Protein AF-A0A9Q0SAB5-F1 (afdb_monomer_lite)

Radius of gyration: 18.5 Å; chains: 1; bounding box: 59×40×42 Å

Sequence (115 aa):
MPAKDDSKLYDYWNLVEAIVNPSVCMQQYICSVSQSSAKNVADGCGTSTDKILDGIFGTPWILDIISGSAVHDAVHFGESFGDCRKKYNKCGVQSADINEVLKKLANKASGPPYF

Organism: NCBI:txid35572

Foldseek 3Di:
DDPPDVPVVVVVVVVCQLVVPVVLVVLLVLLQLLLVLLVCVVVVNHDPVSVVSVCQLPPVVNLVVCPPHSSNVSNVCSNVVHDSCVVSVSNPQDPVCVVVVVVVVVVVVPDDPDD

Structure (mmCIF, N/CA/C/O backbone):
data_AF-A0A9Q0SAB5-F1
#
_entry.id   AF-A0A9Q0SAB5-F1
#
loop_
_atom_site.group_PDB
_atom_site.id
_atom_site.type_symbol
_atom_site.label_atom_id
_atom_site.label_alt_id
_atom_site.label_comp_id
_atom_site.label_asym_id
_atom_site.label_entity_id
_atom_site.label_seq_id
_atom_site.pdbx_PDB_ins_code
_atom_site.Cartn_x
_atom_site.Cartn_y
_atom_site.Cartn_z
_atom_site.occupancy
_atom_site.B_iso_or_equiv
_atom_site.auth_seq_id
_atom_site.auth_comp_id
_atom_site.auth_asym_id
_atom_site.auth_atom_id
_atom_site.pdbx_PDB_model_num
ATOM 1 N N . MET A 1 1 ? 44.273 2.418 -25.848 1.00 48.25 1 MET A N 1
ATOM 2 C CA . MET A 1 1 ? 43.136 1.685 -25.253 1.00 48.25 1 MET A CA 1
ATOM 3 C C . MET A 1 1 ? 43.259 1.738 -23.739 1.00 48.25 1 MET A C 1
ATOM 5 O O . MET A 1 1 ? 44.257 1.242 -23.231 1.00 48.25 1 MET A O 1
ATOM 9 N N . PRO A 1 2 ? 42.300 2.339 -23.023 1.00 43.50 2 PRO A N 1
ATOM 10 C CA . PRO A 1 2 ? 42.026 1.897 -21.665 1.00 43.50 2 PRO A CA 1
ATOM 11 C C . PRO A 1 2 ? 40.545 1.531 -21.518 1.00 43.50 2 PRO A C 1
ATOM 13 O O . PRO A 1 2 ? 39.673 2.385 -21.641 1.00 43.50 2 PRO A O 1
ATOM 16 N N . ALA A 1 3 ? 40.286 0.258 -21.224 1.00 50.47 3 ALA A N 1
ATOM 17 C CA . ALA A 1 3 ? 39.082 -0.160 -20.522 1.00 50.47 3 ALA A CA 1
ATOM 18 C C . ALA A 1 3 ? 39.226 0.345 -19.079 1.00 50.47 3 ALA A C 1
ATOM 20 O O . ALA A 1 3 ? 39.999 -0.205 -18.294 1.00 50.47 3 ALA A O 1
ATOM 21 N N . LYS A 1 4 ? 38.589 1.473 -18.765 1.00 46.69 4 LYS A N 1
ATOM 22 C CA . LYS A 1 4 ? 38.527 2.015 -17.408 1.00 46.69 4 LYS A CA 1
ATOM 23 C C . LYS A 1 4 ? 37.062 2.173 -17.021 1.00 46.69 4 LYS A C 1
ATOM 25 O O . LYS A 1 4 ? 36.407 3.105 -17.465 1.00 46.69 4 LYS A O 1
ATOM 30 N N . ASP A 1 5 ? 36.664 1.296 -16.105 1.00 56.25 5 ASP A N 1
ATOM 31 C CA . ASP A 1 5 ? 35.647 1.537 -15.077 1.00 56.25 5 ASP A CA 1
ATOM 32 C C . ASP A 1 5 ? 34.165 1.357 -15.466 1.00 56.25 5 ASP A C 1
ATOM 34 O O . ASP A 1 5 ? 33.311 2.169 -15.120 1.00 56.25 5 ASP A O 1
ATOM 38 N N . ASP A 1 6 ? 33.836 0.226 -16.097 1.00 54.41 6 ASP A N 1
ATOM 39 C CA . ASP A 1 6 ? 32.441 -0.224 -16.265 1.00 54.41 6 ASP A CA 1
ATOM 40 C C . ASP A 1 6 ? 31.802 -0.690 -14.932 1.00 54.41 6 ASP A C 1
ATOM 42 O O . ASP A 1 6 ? 30.581 -0.791 -14.823 1.00 54.41 6 ASP A O 1
ATOM 46 N N . SER A 1 7 ? 32.613 -0.935 -13.889 1.00 56.62 7 SER A N 1
ATOM 47 C CA . SER A 1 7 ? 32.152 -1.358 -12.554 1.00 56.62 7 SER A CA 1
ATOM 48 C C . SER A 1 7 ? 31.380 -0.251 -11.840 1.00 56.62 7 SER A C 1
ATOM 50 O O . SER A 1 7 ? 30.313 -0.507 -11.288 1.00 56.62 7 SER A O 1
ATOM 52 N N . LYS A 1 8 ? 31.863 0.999 -11.898 1.00 58.34 8 LYS A N 1
ATOM 53 C CA . LYS A 1 8 ? 31.109 2.142 -11.363 1.00 58.34 8 LYS A CA 1
ATOM 54 C C . LYS A 1 8 ? 29.838 2.424 -12.147 1.00 58.34 8 LYS A C 1
ATOM 56 O O . LYS A 1 8 ? 28.880 2.915 -11.563 1.00 58.34 8 LYS A O 1
ATOM 61 N N . LEU A 1 9 ? 29.822 2.125 -13.447 1.00 51.47 9 LEU A N 1
ATOM 62 C CA . LEU A 1 9 ? 28.631 2.281 -14.275 1.00 51.47 9 LEU A CA 1
ATOM 63 C C . LEU A 1 9 ? 27.544 1.284 -13.845 1.00 51.47 9 LEU A C 1
ATOM 65 O O . LEU A 1 9 ? 26.397 1.685 -13.679 1.00 51.47 9 LEU A O 1
ATOM 69 N N . TYR A 1 10 ? 27.908 0.024 -13.586 1.00 55.97 10 TYR A N 1
ATOM 70 C CA . TYR A 1 10 ? 27.002 -0.992 -13.036 1.00 55.97 10 TYR A CA 1
ATOM 71 C C . TYR A 1 10 ? 26.477 -0.628 -11.642 1.00 55.97 10 TYR A C 1
ATOM 73 O O . TYR A 1 10 ? 25.275 -0.718 -11.406 1.00 55.97 10 TYR A O 1
ATOM 81 N N . ASP A 1 11 ? 27.334 -0.147 -10.739 1.00 61.41 11 ASP A N 1
ATOM 82 C CA . ASP A 1 11 ? 26.896 0.323 -9.417 1.00 61.41 11 ASP A CA 1
ATOM 83 C C . ASP A 1 11 ? 25.948 1.528 -9.518 1.00 61.41 11 ASP A C 1
ATOM 85 O O . ASP A 1 11 ? 24.978 1.622 -8.763 1.00 61.41 11 ASP A O 1
ATOM 89 N N . TYR A 1 12 ? 26.175 2.426 -10.484 1.00 56.41 12 TYR A N 1
ATOM 90 C CA . TYR A 1 12 ? 25.291 3.561 -10.748 1.00 56.41 12 TYR A CA 1
ATOM 91 C C . TYR A 1 12 ? 23.947 3.118 -11.329 1.00 56.41 12 TYR A C 1
ATOM 93 O O . TYR A 1 12 ? 22.917 3.617 -10.893 1.00 56.41 12 TYR A O 1
ATOM 101 N N . TRP A 1 13 ? 23.933 2.162 -12.262 1.00 56.41 13 TRP A N 1
ATOM 102 C CA . TRP A 1 13 ? 22.699 1.589 -12.804 1.00 56.41 13 TRP A CA 1
ATOM 103 C C . TRP A 1 13 ? 21.902 0.828 -11.748 1.00 56.41 13 TRP A C 1
ATOM 105 O O . TRP A 1 13 ? 20.693 0.985 -11.735 1.00 56.41 13 TRP A O 1
ATOM 115 N N . ASN A 1 14 ? 22.548 0.116 -10.819 1.00 53.47 14 ASN A N 1
ATOM 116 C CA . ASN A 1 14 ? 21.892 -0.562 -9.692 1.00 53.47 14 ASN A CA 1
ATOM 117 C C . ASN A 1 14 ? 21.341 0.423 -8.643 1.00 53.47 14 ASN A C 1
ATOM 119 O O . ASN A 1 14 ? 20.252 0.223 -8.107 1.00 53.47 14 ASN A O 1
ATOM 123 N N . LEU A 1 15 ? 22.060 1.518 -8.359 1.00 54.06 15 LEU A N 1
ATOM 124 C CA . LEU A 1 15 ? 21.567 2.625 -7.526 1.00 54.06 15 LEU A CA 1
ATOM 125 C C . LEU A 1 15 ? 20.394 3.343 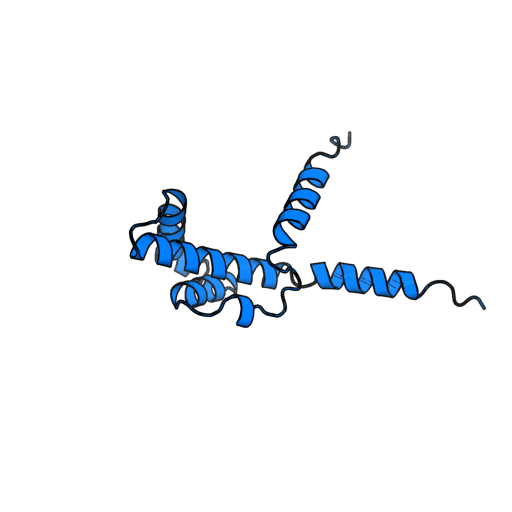-8.190 1.00 54.06 15 LEU A C 1
ATOM 127 O O . LEU A 1 15 ? 19.408 3.659 -7.530 1.00 54.06 15 LEU A O 1
ATOM 131 N N . VAL A 1 16 ? 20.489 3.571 -9.499 1.00 52.06 16 VAL A N 1
ATOM 132 C CA . VAL A 1 16 ? 19.388 4.068 -10.314 1.00 52.06 16 VAL A CA 1
ATOM 133 C C . VAL A 1 16 ? 18.265 3.039 -10.311 1.00 52.06 16 VAL A C 1
ATOM 135 O O . VAL A 1 16 ? 17.139 3.462 -10.149 1.00 52.06 16 VAL A O 1
ATOM 138 N N . GLU A 1 17 ? 18.522 1.727 -10.321 1.00 50.34 17 GLU A N 1
ATOM 139 C CA . GLU A 1 17 ? 17.498 0.676 -10.273 1.00 50.34 17 GLU A CA 1
ATOM 140 C C . GLU A 1 17 ? 16.7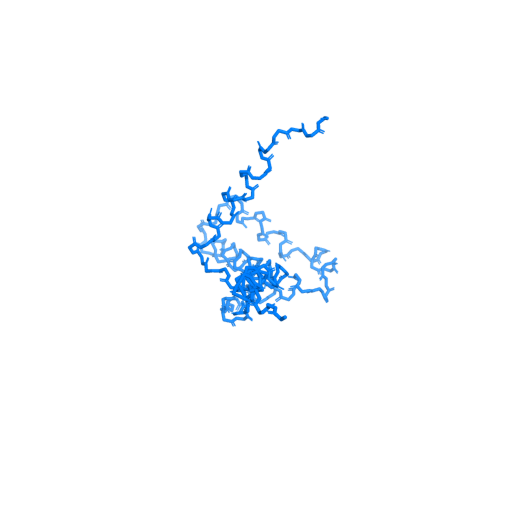38 0.605 -8.938 1.00 50.34 17 GLU A C 1
ATOM 142 O O . GLU A 1 17 ? 15.513 0.474 -8.899 1.00 50.34 17 GLU A O 1
ATOM 147 N N . ALA A 1 18 ? 17.447 0.823 -7.830 1.00 48.84 18 ALA A N 1
ATOM 148 C CA . ALA A 1 18 ? 16.850 1.058 -6.517 1.00 48.84 18 ALA A CA 1
ATOM 149 C C . ALA A 1 18 ? 16.044 2.376 -6.461 1.00 48.84 18 ALA A C 1
ATOM 151 O O . ALA A 1 18 ? 15.135 2.518 -5.643 1.00 48.84 18 ALA A O 1
ATOM 152 N N . ILE A 1 19 ? 16.338 3.321 -7.361 1.00 50.66 19 ILE A N 1
ATOM 153 C CA . ILE A 1 19 ? 15.579 4.554 -7.617 1.00 50.66 19 ILE A CA 1
ATOM 154 C C . ILE A 1 19 ? 14.545 4.365 -8.760 1.00 50.66 19 ILE A C 1
ATOM 156 O O . ILE A 1 19 ? 13.684 5.222 -8.913 1.00 50.66 19 ILE A O 1
ATOM 160 N N . VAL A 1 20 ? 14.556 3.270 -9.544 1.00 53.09 20 VAL A N 1
ATOM 161 C CA . VAL A 1 20 ? 14.034 3.230 -10.942 1.00 53.09 20 VAL A CA 1
ATOM 162 C C . VAL A 1 20 ? 12.533 3.180 -11.054 1.00 53.09 20 VAL A C 1
ATOM 164 O O . VAL A 1 20 ? 12.010 3.480 -12.118 1.00 53.09 20 VAL A O 1
ATOM 167 N N . ASN A 1 21 ? 11.802 2.904 -9.983 1.00 60.91 21 ASN A N 1
ATOM 168 C CA . ASN A 1 21 ? 10.356 3.070 -10.024 1.00 60.91 21 ASN A CA 1
ATOM 169 C C . ASN A 1 21 ? 9.862 3.761 -8.755 1.00 60.91 21 ASN A C 1
ATOM 171 O O . ASN A 1 21 ? 9.155 3.144 -7.954 1.00 60.91 21 ASN A O 1
ATOM 175 N N . PRO A 1 22 ? 10.185 5.056 -8.571 1.00 69.38 22 PRO A N 1
ATOM 176 C CA . PRO A 1 22 ? 9.696 5.802 -7.419 1.00 69.38 22 PRO A CA 1
ATOM 177 C C . PRO A 1 22 ? 8.161 5.861 -7.453 1.00 69.38 22 PRO A C 1
ATOM 179 O O . PRO A 1 22 ? 7.514 5.848 -6.414 1.00 69.38 22 PRO A O 1
ATOM 182 N N . SER A 1 23 ? 7.576 5.811 -8.654 1.00 77.94 23 SER A N 1
ATOM 183 C CA . SER A 1 23 ? 6.147 5.639 -8.899 1.00 77.94 23 SER A CA 1
ATOM 184 C C . SER A 1 23 ? 5.602 4.307 -8.371 1.00 77.94 23 SER A C 1
ATOM 186 O O . SER A 1 23 ? 4.594 4.318 -7.675 1.00 77.94 23 SER A O 1
ATOM 188 N N . VAL A 1 24 ? 6.259 3.172 -8.635 1.0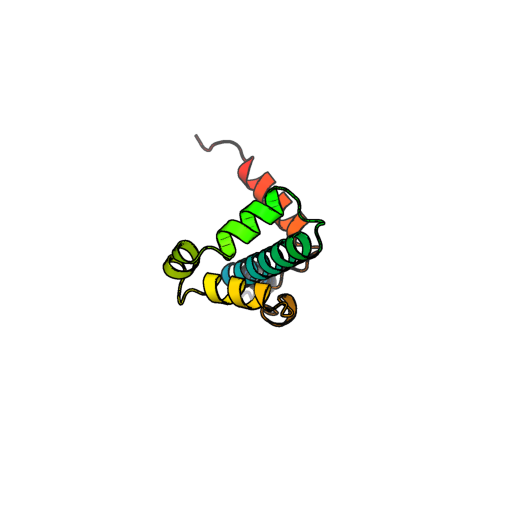0 83.44 24 VAL A N 1
ATOM 189 C CA . VAL A 1 24 ? 5.820 1.847 -8.148 1.00 83.44 24 VAL A CA 1
ATOM 190 C C . VAL A 1 24 ? 5.988 1.735 -6.635 1.00 83.44 24 VAL A C 1
ATOM 192 O O . VAL A 1 24 ? 5.104 1.210 -5.966 1.00 83.44 24 VAL A O 1
ATOM 195 N N . CYS A 1 25 ? 7.072 2.271 -6.072 1.00 82.50 25 CYS A N 1
ATOM 196 C CA . CYS A 1 25 ? 7.247 2.324 -4.621 1.00 82.50 25 CYS A CA 1
ATOM 197 C C . CYS A 1 25 ? 6.223 3.242 -3.945 1.00 82.50 25 CYS A C 1
ATOM 199 O O . CYS A 1 25 ? 5.689 2.898 -2.893 1.00 82.50 25 CYS A O 1
ATOM 201 N N . MET A 1 26 ? 5.884 4.376 -4.566 1.00 85.06 26 MET A N 1
ATOM 202 C CA . MET A 1 26 ? 4.817 5.247 -4.078 1.00 85.06 26 MET A CA 1
ATOM 203 C C . MET A 1 26 ? 3.454 4.549 -4.145 1.00 85.06 26 MET A C 1
ATOM 205 O O . MET A 1 26 ? 2.692 4.606 -3.187 1.00 85.06 26 MET A O 1
ATOM 209 N N . GLN A 1 27 ? 3.160 3.829 -5.231 1.00 89.19 27 GLN A N 1
ATOM 210 C CA . GLN A 1 27 ? 1.944 3.019 -5.350 1.00 89.19 27 GLN A CA 1
ATOM 211 C C . GLN A 1 27 ? 1.897 1.919 -4.285 1.00 89.19 27 GLN A C 1
ATOM 213 O O . GLN A 1 27 ? 0.868 1.732 -3.644 1.00 89.19 27 GLN A O 1
ATOM 218 N N . GLN A 1 28 ? 3.014 1.233 -4.027 1.00 89.81 28 GLN A N 1
ATOM 219 C CA . GLN A 1 28 ? 3.097 0.244 -2.955 1.00 89.81 28 GLN A CA 1
ATOM 220 C C . GLN A 1 28 ? 2.830 0.865 -1.584 1.00 89.81 28 GLN A C 1
ATOM 222 O O . GLN A 1 28 ? 2.103 0.280 -0.779 1.00 89.81 28 GLN A O 1
ATOM 227 N N . TYR A 1 29 ? 3.410 2.035 -1.320 1.00 88.31 29 TYR A N 1
ATOM 228 C CA . TYR A 1 29 ? 3.204 2.767 -0.079 1.00 88.31 29 TYR A CA 1
ATOM 229 C C . TYR A 1 29 ? 1.734 3.160 0.088 1.00 88.31 29 TYR A C 1
ATOM 231 O O . TYR A 1 29 ? 1.124 2.796 1.086 1.00 88.31 29 TYR A O 1
ATOM 239 N N . ILE A 1 30 ? 1.139 3.808 -0.917 1.00 89.69 30 ILE A N 1
ATOM 240 C CA . ILE A 1 30 ? -0.277 4.206 -0.920 1.00 89.69 30 ILE A CA 1
ATOM 241 C C . ILE A 1 30 ? -1.191 2.991 -0.724 1.00 89.69 30 ILE A C 1
ATOM 243 O O . ILE A 1 30 ? -2.114 3.038 0.085 1.00 89.69 30 ILE A O 1
ATOM 247 N N . CYS A 1 31 ? -0.908 1.882 -1.407 1.00 92.88 31 CYS A N 1
ATOM 248 C CA . CYS A 1 31 ? -1.639 0.628 -1.241 1.00 92.88 31 CYS A CA 1
ATOM 249 C C . CYS A 1 31 ? -1.547 0.106 0.199 1.00 92.88 31 CYS A C 1
ATOM 251 O O . CYS A 1 31 ? -2.552 -0.234 0.813 1.00 92.88 31 CYS A O 1
ATOM 253 N N . SER A 1 32 ? -0.341 0.079 0.768 1.00 91.06 32 SER A N 1
ATOM 254 C CA . SER A 1 32 ? -0.121 -0.452 2.119 1.00 91.06 32 SER A CA 1
ATOM 255 C C . SER A 1 32 ? -0.765 0.436 3.186 1.00 91.06 32 SER A C 1
ATOM 257 O O . SER A 1 32 ? -1.325 -0.065 4.157 1.00 91.06 32 SER A O 1
ATOM 259 N N . VAL A 1 33 ? -0.699 1.757 3.001 1.00 90.88 33 VAL A N 1
ATOM 260 C CA . VAL A 1 33 ? -1.304 2.740 3.904 1.00 90.88 33 VAL A CA 1
ATOM 261 C C . VAL A 1 33 ? -2.826 2.670 3.836 1.00 90.88 33 VAL A C 1
ATOM 263 O O . VAL A 1 33 ? -3.448 2.551 4.883 1.00 90.88 33 VAL A O 1
ATOM 266 N N . SER A 1 34 ? -3.423 2.673 2.640 1.00 91.56 34 SER A N 1
ATOM 267 C CA . SER A 1 34 ? -4.882 2.529 2.485 1.00 91.56 34 SER A CA 1
ATOM 268 C C . SER A 1 34 ? -5.389 1.223 3.101 1.00 91.56 34 SER A C 1
ATOM 270 O O . SER A 1 34 ? -6.317 1.254 3.903 1.00 91.56 34 SER A O 1
ATOM 272 N N . GLN A 1 35 ? -4.714 0.098 2.842 1.00 94.19 35 GLN A N 1
ATOM 273 C CA . GLN A 1 35 ? -5.035 -1.190 3.460 1.00 94.19 35 GLN A CA 1
ATOM 274 C C . GLN A 1 35 ? -4.963 -1.136 4.991 1.00 94.19 35 GLN A C 1
ATOM 276 O O . GLN A 1 35 ? -5.874 -1.606 5.674 1.00 94.19 35 GLN A O 1
ATOM 281 N N . SER A 1 36 ? -3.869 -0.599 5.540 1.00 91.69 36 SER A N 1
ATOM 282 C CA . SER A 1 36 ? -3.665 -0.529 6.988 1.00 91.69 36 SER A CA 1
ATOM 283 C C . SER A 1 36 ? -4.687 0.385 7.650 1.00 91.69 36 SER A C 1
ATOM 285 O O . SER A 1 36 ? -5.229 0.022 8.689 1.00 91.69 36 SER A O 1
ATOM 287 N N . SER A 1 37 ? -4.964 1.551 7.068 1.00 90.62 37 SER A N 1
ATOM 288 C CA . SER A 1 37 ? -5.926 2.500 7.621 1.00 90.62 37 SER A CA 1
ATOM 289 C C . SER A 1 37 ? -7.347 1.943 7.572 1.00 90.62 37 SER A C 1
ATOM 291 O O . SER A 1 37 ? -7.996 1.919 8.616 1.00 90.62 37 SER A O 1
ATOM 293 N N . ALA A 1 38 ? -7.777 1.373 6.440 1.00 90.50 38 ALA A N 1
ATOM 294 C CA . ALA A 1 38 ? -9.079 0.713 6.324 1.00 90.50 38 ALA A CA 1
ATOM 295 C C . ALA A 1 38 ? -9.223 -0.444 7.326 1.00 90.50 38 ALA A C 1
ATOM 297 O O . ALA A 1 38 ? -10.226 -0.547 8.032 1.00 90.50 38 ALA A O 1
ATOM 298 N N . LYS A 1 39 ? -8.185 -1.285 7.460 1.00 92.44 39 LYS A N 1
ATOM 299 C CA . LYS A 1 39 ? -8.165 -2.378 8.441 1.00 92.44 39 LYS A CA 1
ATOM 300 C C . LYS A 1 39 ? -8.272 -1.863 9.875 1.00 92.44 39 LYS A C 1
ATOM 302 O O . LYS A 1 39 ? -9.125 -2.318 10.626 1.00 92.44 39 LYS A O 1
ATOM 307 N N . ASN A 1 40 ? -7.417 -0.917 10.258 1.00 91.94 40 ASN A N 1
ATOM 308 C CA . ASN A 1 40 ? -7.365 -0.410 11.625 1.00 91.94 40 ASN A CA 1
ATOM 309 C C . ASN A 1 40 ? -8.683 0.277 12.010 1.00 91.94 40 ASN A C 1
ATOM 311 O O . ASN A 1 40 ? -9.158 0.109 13.134 1.00 91.94 40 ASN A O 1
ATOM 315 N N . VAL A 1 41 ? -9.285 1.039 11.091 1.00 91.31 41 VAL A N 1
ATOM 316 C CA . VAL A 1 41 ? -10.593 1.672 11.304 1.00 91.31 41 VAL A CA 1
ATOM 317 C C . VAL A 1 41 ? -11.693 0.617 11.440 1.00 91.31 41 VAL A C 1
ATOM 319 O O . VAL A 1 41 ? -12.463 0.695 12.398 1.00 91.31 41 VAL A O 1
ATOM 322 N N . ALA A 1 42 ? -11.729 -0.392 10.564 1.00 90.12 42 ALA A N 1
ATOM 323 C CA . ALA A 1 42 ? -12.701 -1.486 10.629 1.00 90.12 42 ALA A CA 1
ATOM 324 C C . ALA A 1 42 ? -12.587 -2.316 11.922 1.00 90.12 42 ALA A C 1
ATOM 326 O O . ALA A 1 42 ? -13.603 -2.662 12.524 1.00 90.12 42 ALA A O 1
ATOM 327 N N . ASP A 1 43 ? -11.363 -2.571 12.387 1.00 93.38 43 ASP A N 1
ATOM 328 C CA . ASP A 1 43 ? -11.075 -3.322 13.616 1.00 93.38 43 ASP A CA 1
ATOM 329 C C . ASP A 1 43 ? -11.307 -2.483 14.896 1.00 93.38 43 ASP A C 1
ATOM 331 O O . ASP A 1 43 ? -11.161 -2.980 16.013 1.00 93.38 43 ASP A O 1
ATOM 335 N N . GLY A 1 44 ? -11.654 -1.195 14.768 1.00 91.94 44 GLY A N 1
ATOM 336 C CA . GLY A 1 44 ? -11.862 -0.282 15.898 1.00 91.94 44 GLY A CA 1
ATOM 337 C C . GLY A 1 44 ? -10.573 0.180 16.596 1.00 91.94 44 GLY A C 1
ATOM 338 O O . GLY A 1 44 ? -10.638 0.892 17.598 1.00 91.94 44 GLY A O 1
ATOM 339 N N . CYS A 1 45 ? -9.403 -0.179 16.059 1.00 93.00 45 CYS A N 1
ATOM 340 C CA . CYS A 1 45 ? -8.076 0.184 16.569 1.00 93.00 45 CYS A CA 1
ATOM 341 C C . CYS A 1 45 ? -7.443 1.392 15.846 1.00 93.00 45 CYS A C 1
ATOM 343 O O . CYS A 1 45 ? -6.297 1.744 16.121 1.00 93.00 45 CYS A O 1
ATOM 345 N N . GLY A 1 46 ? -8.169 2.023 14.919 1.00 88.12 46 GLY A N 1
ATOM 346 C CA . GLY A 1 46 ? -7.687 3.116 14.076 1.00 88.12 46 GLY A CA 1
ATOM 347 C C . GLY A 1 46 ? -7.337 4.385 14.844 1.00 88.12 46 GLY A C 1
ATOM 348 O O . GLY A 1 46 ? -8.143 4.925 15.611 1.00 88.12 46 GLY A O 1
ATOM 349 N N . THR A 1 47 ? -6.140 4.904 14.578 1.00 92.88 47 THR A N 1
ATOM 350 C CA . THR A 1 47 ? -5.697 6.214 15.062 1.00 92.88 47 THR A CA 1
ATOM 351 C C . THR A 1 47 ? -6.465 7.347 14.375 1.00 92.88 47 THR A C 1
ATOM 353 O O . THR A 1 47 ? -7.136 7.151 13.361 1.00 92.88 47 THR A O 1
ATOM 356 N N . SER A 1 48 ? -6.356 8.575 14.893 1.00 92.56 48 SER A N 1
ATOM 357 C CA . SER A 1 48 ? -6.909 9.756 14.210 1.00 92.56 48 SER A CA 1
ATOM 358 C C . SER A 1 48 ? -6.362 9.898 12.787 1.00 92.56 48 SER A C 1
ATOM 360 O O . SER A 1 48 ? -7.103 10.275 11.885 1.00 92.56 48 SER A O 1
ATOM 362 N N . THR A 1 49 ? -5.091 9.551 12.577 1.00 89.38 49 THR A N 1
ATOM 363 C CA . THR A 1 49 ? -4.465 9.551 11.252 1.00 89.38 49 THR A CA 1
ATOM 364 C C . THR A 1 49 ? -5.076 8.484 10.350 1.00 89.38 49 THR A C 1
ATOM 366 O O . THR A 1 49 ? -5.400 8.795 9.210 1.00 89.38 49 THR A O 1
ATOM 369 N N . ASP A 1 50 ? -5.309 7.269 10.860 1.00 86.31 50 ASP A N 1
ATOM 370 C CA . ASP A 1 50 ? -5.970 6.208 10.087 1.00 86.31 50 ASP A CA 1
ATOM 371 C C . ASP A 1 50 ? -7.372 6.625 9.648 1.00 86.31 50 ASP A C 1
ATOM 373 O O . ASP A 1 50 ? -7.724 6.429 8.496 1.00 86.31 50 ASP A O 1
ATOM 377 N N . LYS A 1 51 ? -8.144 7.275 10.526 1.00 88.00 51 LYS A N 1
ATOM 378 C CA . LYS A 1 51 ? -9.489 7.778 10.195 1.00 88.00 51 LYS A CA 1
ATOM 379 C C . LYS A 1 51 ? -9.464 8.875 9.134 1.00 88.00 51 LYS A C 1
ATOM 381 O O . LYS A 1 51 ? -10.354 8.932 8.294 1.00 88.00 51 LYS A O 1
ATOM 386 N N . ILE A 1 52 ? -8.468 9.761 9.179 1.00 89.94 52 ILE A N 1
ATOM 387 C CA . ILE A 1 52 ? -8.297 10.802 8.157 1.00 89.94 52 ILE A CA 1
ATOM 388 C C . ILE A 1 52 ? -7.939 10.161 6.816 1.00 89.94 52 ILE A C 1
ATOM 390 O O . ILE A 1 52 ? -8.508 10.537 5.799 1.00 89.94 52 ILE A O 1
ATOM 394 N N . LEU A 1 53 ? -7.013 9.201 6.810 1.00 87.62 53 LEU A N 1
ATOM 395 C CA . LEU A 1 53 ? -6.577 8.515 5.596 1.00 87.62 53 LEU A CA 1
ATOM 396 C C . LEU A 1 53 ? -7.695 7.662 4.994 1.00 87.62 53 LEU A C 1
ATOM 398 O O . LEU A 1 53 ? -7.958 7.783 3.805 1.00 87.62 53 LEU A O 1
ATOM 402 N N . ASP A 1 54 ? -8.388 6.880 5.817 1.00 85.94 54 ASP A N 1
ATOM 403 C CA . ASP A 1 54 ? -9.582 6.118 5.439 1.00 85.94 54 ASP A CA 1
ATOM 404 C C . ASP A 1 54 ? -10.672 7.043 4.880 1.00 85.94 54 ASP A C 1
ATOM 406 O O . ASP A 1 54 ? -11.217 6.797 3.811 1.00 85.94 54 ASP A O 1
ATOM 410 N N . GLY A 1 55 ? -10.901 8.194 5.521 1.00 86.94 55 GLY A N 1
ATOM 411 C CA . GLY A 1 55 ? -11.805 9.217 5.005 1.00 86.94 55 GLY A CA 1
ATOM 412 C C . GLY A 1 55 ? -11.365 9.777 3.650 1.00 86.94 55 GLY A C 1
ATOM 413 O O . GLY A 1 55 ? -12.187 9.910 2.752 1.00 86.94 55 GLY A O 1
ATOM 414 N N . ILE A 1 56 ? -10.082 10.093 3.466 1.00 86.19 56 ILE A N 1
ATOM 415 C CA . ILE A 1 56 ? -9.546 10.608 2.196 1.00 86.19 56 ILE A CA 1
ATOM 416 C C . ILE A 1 56 ? -9.700 9.571 1.079 1.00 86.19 56 ILE A C 1
ATOM 418 O O . ILE A 1 56 ? -10.124 9.917 -0.022 1.00 86.19 56 ILE A O 1
ATOM 422 N N . PHE A 1 57 ? -9.370 8.313 1.355 1.00 86.88 57 PHE A N 1
ATOM 423 C CA . PHE A 1 57 ? -9.401 7.240 0.366 1.00 86.88 57 PHE A CA 1
ATOM 424 C C . PHE A 1 57 ? -10.817 6.740 0.068 1.00 86.88 57 PHE A C 1
ATOM 426 O O . PHE A 1 57 ? -11.119 6.480 -1.089 1.00 86.88 57 PHE A O 1
ATOM 433 N N . GLY A 1 58 ? -11.720 6.748 1.049 1.00 82.19 58 GLY A N 1
ATOM 434 C CA . GLY A 1 58 ? -13.117 6.343 0.877 1.00 82.19 58 GLY A CA 1
ATOM 435 C C . GLY A 1 58 ? -14.053 7.443 0.366 1.00 82.19 58 GLY A C 1
ATOM 436 O O . GLY A 1 58 ? -15.244 7.198 0.165 1.00 82.19 58 GLY A O 1
ATOM 437 N N . THR A 1 59 ? -13.565 8.672 0.167 1.00 87.38 59 THR A N 1
ATOM 438 C CA . THR A 1 59 ? -14.415 9.784 -0.271 1.00 87.38 59 THR A CA 1
ATOM 439 C C . THR A 1 59 ? -14.565 9.817 -1.802 1.00 87.38 59 THR A C 1
ATOM 441 O O . THR A 1 59 ? -13.569 10.027 -2.502 1.00 87.38 59 THR A O 1
ATOM 444 N N . PRO A 1 60 ? -15.798 9.732 -2.354 1.00 86.12 60 PRO A N 1
ATOM 445 C CA . PRO A 1 60 ? -16.020 9.603 -3.798 1.00 86.12 60 PRO A CA 1
ATOM 446 C C . PRO A 1 60 ? -15.395 10.713 -4.647 1.00 86.12 60 PRO A C 1
ATOM 448 O O . PRO A 1 60 ? -14.792 10.428 -5.672 1.00 86.12 60 PRO A O 1
ATOM 451 N N . TRP A 1 61 ? -15.462 11.975 -4.205 1.00 84.38 61 TRP A N 1
ATOM 452 C CA . TRP A 1 61 ? -14.904 13.087 -4.985 1.00 84.38 61 TRP A CA 1
ATOM 453 C C . TRP A 1 61 ? -13.373 13.048 -5.069 1.00 84.38 61 TRP A C 1
ATOM 455 O O . TRP A 1 61 ? -12.804 13.525 -6.046 1.00 84.38 61 TRP A O 1
ATOM 465 N N . ILE A 1 62 ? -12.695 12.476 -4.067 1.00 84.19 62 ILE A N 1
ATOM 466 C CA . ILE A 1 62 ? -11.239 12.297 -4.099 1.00 84.19 62 ILE A CA 1
ATOM 467 C C . ILE A 1 62 ? -10.901 11.174 -5.070 1.00 84.19 62 ILE A C 1
ATOM 469 O O . ILE A 1 62 ? -10.042 11.367 -5.927 1.00 84.19 62 ILE A O 1
ATOM 473 N N . LEU A 1 63 ? -11.616 10.048 -4.979 1.00 85.38 63 LEU A N 1
ATOM 474 C CA . LEU A 1 63 ? -11.476 8.918 -5.898 1.00 85.38 63 LEU A CA 1
ATOM 475 C C . LEU A 1 63 ? -11.736 9.317 -7.355 1.00 85.38 63 LEU A C 1
ATOM 477 O O . LEU A 1 63 ? -10.982 8.897 -8.229 1.00 85.38 63 LEU A O 1
ATOM 481 N N . ASP A 1 64 ? -12.714 10.187 -7.609 1.00 87.06 64 ASP A N 1
ATOM 482 C CA . ASP A 1 64 ? -12.996 10.732 -8.939 1.00 87.06 64 ASP A CA 1
ATOM 483 C C . ASP A 1 64 ? -11.833 11.580 -9.476 1.00 87.06 64 ASP A C 1
ATOM 485 O O . ASP A 1 64 ? -11.469 11.451 -10.645 1.00 87.06 64 ASP A O 1
ATOM 489 N N . ILE A 1 65 ? -11.197 12.406 -8.632 1.00 87.69 65 ILE A N 1
ATOM 490 C CA . ILE A 1 65 ? -10.027 13.216 -9.024 1.00 87.69 65 ILE A CA 1
ATOM 491 C C . ILE A 1 65 ? -8.854 12.328 -9.433 1.00 87.69 65 ILE A C 1
ATOM 493 O O . ILE A 1 65 ? -8.143 12.636 -10.390 1.00 87.69 65 ILE A O 1
ATOM 497 N N . ILE A 1 66 ? -8.625 11.244 -8.693 1.00 85.44 66 ILE A N 1
ATOM 498 C CA . ILE A 1 66 ? -7.523 10.321 -8.971 1.00 85.44 66 ILE A CA 1
ATOM 499 C C . ILE A 1 66 ? -7.925 9.199 -9.934 1.00 85.44 66 ILE A C 1
ATOM 501 O O . ILE A 1 66 ? -7.088 8.345 -10.228 1.00 85.44 66 ILE A O 1
ATOM 505 N N . SER A 1 67 ? -9.159 9.185 -10.438 1.00 88.38 67 SER A N 1
ATOM 506 C CA . SER A 1 67 ? -9.704 8.093 -11.245 1.00 88.38 67 SER A CA 1
ATOM 507 C C . SER A 1 67 ? -8.863 7.823 -12.493 1.00 88.38 67 SER A C 1
ATOM 509 O O . SER A 1 67 ? -8.366 8.736 -13.154 1.00 88.38 67 SER A O 1
ATOM 511 N N . GLY A 1 68 ? -8.640 6.541 -12.787 1.00 84.56 68 GLY A N 1
ATOM 512 C CA . GLY A 1 68 ? -7.780 6.095 -13.889 1.00 84.56 68 GLY A CA 1
ATOM 513 C C . GLY A 1 68 ? -6.279 6.346 -13.686 1.00 84.56 68 GLY A C 1
ATOM 514 O O . GLY A 1 68 ? -5.482 6.005 -14.560 1.00 84.56 68 GLY A O 1
ATOM 515 N N . SER A 1 69 ? -5.865 6.922 -12.553 1.00 87.56 69 SER A N 1
ATOM 516 C CA . SER A 1 69 ? -4.451 7.054 -12.203 1.00 87.56 69 SER A CA 1
ATOM 517 C C . SER A 1 69 ? -3.923 5.805 -11.499 1.00 87.56 69 SER A C 1
ATOM 519 O O . SER A 1 69 ? -4.653 5.043 -10.866 1.00 87.56 69 SER A O 1
ATOM 521 N N . ALA A 1 70 ? -2.601 5.653 -11.493 1.00 86.69 70 ALA A N 1
ATOM 522 C CA . ALA A 1 70 ? -1.966 4.581 -10.737 1.00 86.69 70 ALA A CA 1
ATOM 523 C C . ALA A 1 70 ? -2.133 4.723 -9.207 1.00 86.69 70 ALA A C 1
ATOM 525 O O . ALA A 1 70 ? -1.943 3.751 -8.477 1.00 86.69 70 ALA A O 1
ATOM 526 N N . VAL A 1 71 ? -2.484 5.920 -8.716 1.00 86.19 71 VAL A N 1
ATOM 527 C CA . VAL A 1 71 ? -2.825 6.157 -7.304 1.00 86.19 71 VAL A CA 1
ATOM 528 C C . VAL A 1 71 ? -4.188 5.552 -6.984 1.00 86.19 71 VAL A C 1
ATOM 530 O O . VAL A 1 71 ? -4.316 4.867 -5.974 1.00 86.19 71 VAL A O 1
ATOM 533 N N . HIS A 1 72 ? -5.170 5.720 -7.871 1.00 91.44 72 HIS A N 1
ATOM 534 C CA . HIS A 1 72 ? -6.484 5.089 -7.735 1.00 91.44 72 HIS A CA 1
ATOM 535 C C . HIS A 1 72 ? -6.376 3.561 -7.705 1.00 91.44 72 HIS A C 1
ATOM 537 O O . HIS A 1 72 ? -6.915 2.918 -6.807 1.00 91.44 72 HIS A O 1
ATOM 543 N N . ASP A 1 73 ? -5.578 2.979 -8.601 1.00 90.81 73 ASP A N 1
ATOM 544 C CA . ASP A 1 73 ? -5.356 1.527 -8.638 1.00 90.81 73 ASP A CA 1
ATOM 545 C C . ASP A 1 73 ? -4.651 0.975 -7.389 1.00 90.81 73 ASP A C 1
ATOM 547 O O . ASP A 1 73 ? -4.805 -0.208 -7.055 1.00 90.81 73 ASP A O 1
ATOM 551 N N . ALA A 1 74 ? -3.839 1.807 -6.731 1.00 90.25 74 ALA A N 1
ATOM 552 C CA . ALA A 1 74 ? -3.162 1.475 -5.484 1.00 90.25 74 ALA A CA 1
ATOM 553 C C . ALA A 1 74 ? -4.117 1.522 -4.293 1.00 90.25 74 ALA A C 1
ATOM 555 O O . ALA A 1 74 ? -4.146 0.563 -3.523 1.00 90.25 74 ALA A O 1
ATOM 556 N N . VAL A 1 75 ? -4.919 2.585 -4.184 1.00 90.94 75 VAL A N 1
ATOM 557 C CA . VAL A 1 75 ? -5.947 2.733 -3.143 1.00 90.94 75 VAL A CA 1
ATOM 558 C C . VAL A 1 75 ? -6.955 1.591 -3.227 1.00 90.94 75 VAL A C 1
ATOM 560 O O . VAL A 1 75 ? -7.093 0.823 -2.279 1.00 90.94 75 VAL A O 1
ATOM 563 N N . HIS A 1 76 ? -7.564 1.385 -4.397 1.00 91.94 76 HIS A N 1
ATOM 564 C CA . HIS A 1 76 ? -8.600 0.366 -4.575 1.00 91.94 76 HIS A CA 1
ATOM 565 C C . HIS A 1 76 ? -8.083 -1.050 -4.274 1.00 91.94 76 HIS A C 1
ATOM 567 O O . HIS A 1 76 ? -8.797 -1.895 -3.730 1.00 91.94 76 HIS A O 1
ATOM 573 N N . PHE A 1 77 ? -6.830 -1.354 -4.629 1.00 93.31 77 PHE A N 1
ATOM 574 C CA . PHE A 1 77 ? -6.249 -2.664 -4.331 1.00 93.31 77 PHE A CA 1
ATOM 575 C C . PHE A 1 77 ? -5.915 -2.846 -2.846 1.00 93.31 77 PHE A C 1
ATOM 577 O O . PHE A 1 77 ? -6.073 -3.954 -2.330 1.00 93.31 77 PHE A O 1
ATOM 584 N N . GLY A 1 78 ? -5.482 -1.777 -2.170 1.00 89.62 78 GLY A N 1
ATOM 585 C CA . GLY A 1 78 ? -5.254 -1.770 -0.727 1.00 89.62 78 GLY A CA 1
ATOM 586 C C . GLY A 1 78 ? -6.548 -1.978 0.060 1.00 89.62 78 GLY A C 1
ATOM 587 O O . GLY A 1 78 ? -6.606 -2.858 0.918 1.00 89.62 78 GLY A O 1
ATOM 588 N N . GLU A 1 79 ? -7.612 -1.256 -0.296 1.00 88.88 79 GLU A N 1
ATOM 589 C CA . GLU A 1 79 ? -8.948 -1.387 0.311 1.00 88.88 79 GLU A CA 1
ATOM 590 C C . GLU A 1 79 ? -9.599 -2.750 0.040 1.00 88.88 79 GLU A C 1
ATOM 592 O O . GLU A 1 79 ? -10.331 -3.274 0.874 1.00 88.88 79 GLU A O 1
ATOM 597 N N . SER A 1 80 ? -9.260 -3.393 -1.082 1.00 88.62 80 SER A N 1
ATOM 598 C CA . SER A 1 80 ? -9.649 -4.786 -1.362 1.00 88.62 80 SER A CA 1
ATOM 599 C C . SER A 1 80 ? -8.878 -5.818 -0.517 1.00 88.62 80 SER A C 1
ATOM 601 O O . SER A 1 80 ? -8.987 -7.020 -0.760 1.00 88.62 80 SER A O 1
ATOM 603 N N . PHE A 1 81 ? -8.061 -5.368 0.442 1.00 83.94 81 PHE A N 1
ATOM 604 C CA . PHE A 1 81 ? -7.178 -6.177 1.283 1.00 83.94 81 PHE A CA 1
ATOM 605 C C . PHE A 1 81 ? -6.210 -7.080 0.496 1.00 83.94 81 PHE A C 1
ATOM 607 O O . PHE A 1 81 ? -5.822 -8.152 0.966 1.00 83.94 81 PHE A O 1
ATOM 614 N N . GLY A 1 82 ? -5.786 -6.644 -0.693 1.00 86.38 82 GLY A N 1
ATOM 615 C CA . GLY A 1 82 ? -4.802 -7.359 -1.503 1.00 86.38 82 GLY A CA 1
ATOM 616 C C . GLY A 1 82 ? -3.384 -7.320 -0.917 1.00 86.38 82 GLY A C 1
ATOM 617 O O . GLY A 1 82 ? -3.048 -6.488 -0.078 1.00 86.38 82 GLY A O 1
ATOM 618 N N . ASP A 1 83 ? -2.505 -8.211 -1.384 1.00 90.38 83 ASP A N 1
ATOM 619 C CA . ASP A 1 83 ? -1.079 -8.169 -1.028 1.00 90.38 83 ASP A CA 1
ATOM 620 C C . ASP A 1 83 ? -0.360 -7.088 -1.856 1.00 90.38 83 ASP A C 1
ATOM 622 O O . ASP A 1 83 ? 0.084 -7.322 -2.988 1.00 90.38 83 ASP A O 1
ATOM 626 N N . CYS A 1 84 ? -0.270 -5.880 -1.292 1.00 89.06 84 CYS A N 1
ATOM 627 C CA . CYS A 1 84 ? 0.368 -4.720 -1.916 1.00 89.06 84 CYS A CA 1
ATOM 628 C C . CYS A 1 84 ? 1.830 -4.978 -2.301 1.00 89.06 84 CYS A C 1
ATOM 630 O O . CYS A 1 84 ? 2.291 -4.504 -3.339 1.00 89.06 84 CYS A O 1
ATOM 632 N N . ARG A 1 85 ? 2.567 -5.760 -1.503 1.00 86.44 85 ARG A N 1
ATOM 633 C CA . ARG A 1 85 ? 3.974 -6.081 -1.776 1.00 86.44 85 ARG A CA 1
ATOM 634 C C . ARG A 1 85 ? 4.100 -7.020 -2.968 1.00 86.44 85 ARG A C 1
ATOM 636 O O . ARG A 1 85 ? 5.000 -6.853 -3.787 1.00 86.44 85 ARG A O 1
ATOM 643 N N . LYS A 1 86 ? 3.175 -7.971 -3.099 1.00 88.69 86 LYS A N 1
ATOM 644 C CA . LYS A 1 86 ? 3.100 -8.860 -4.261 1.00 88.69 86 LYS A CA 1
ATOM 645 C C . LYS A 1 86 ? 2.669 -8.119 -5.527 1.00 88.69 86 LYS A C 1
ATOM 647 O O . LYS A 1 86 ? 3.241 -8.382 -6.583 1.00 88.69 86 LYS A O 1
ATOM 652 N N . LYS A 1 87 ? 1.704 -7.193 -5.439 1.00 88.12 87 LYS A N 1
ATOM 653 C CA . LYS A 1 87 ? 1.253 -6.388 -6.592 1.00 88.12 87 LYS A CA 1
ATOM 654 C C . LYS A 1 87 ? 2.342 -5.441 -7.095 1.00 88.12 87 LYS A C 1
ATOM 656 O O . LYS A 1 87 ? 2.566 -5.357 -8.298 1.00 88.12 87 LYS A O 1
ATOM 661 N N . TYR A 1 88 ? 3.041 -4.771 -6.183 1.00 87.69 88 TYR A N 1
ATOM 662 C CA . TYR A 1 88 ? 4.078 -3.786 -6.495 1.00 87.69 88 TYR A CA 1
ATOM 663 C C . TYR A 1 88 ? 5.490 -4.335 -6.235 1.00 87.69 88 TYR A C 1
ATOM 665 O O . TYR A 1 88 ? 6.364 -3.645 -5.718 1.00 87.69 88 TYR A O 1
ATOM 673 N N . ASN A 1 89 ? 5.728 -5.588 -6.636 1.00 82.38 89 ASN A N 1
ATOM 674 C CA . ASN A 1 89 ? 6.979 -6.321 -6.396 1.00 82.38 89 ASN A CA 1
ATOM 675 C C . ASN A 1 89 ? 8.218 -5.752 -7.114 1.00 82.38 89 ASN A C 1
ATOM 677 O O . ASN A 1 89 ? 9.336 -6.169 -6.826 1.00 82.38 89 ASN A O 1
ATOM 681 N N . LYS A 1 90 ? 8.025 -4.807 -8.043 1.00 77.38 90 LYS A N 1
ATOM 682 C CA . LYS A 1 90 ? 9.101 -4.075 -8.726 1.00 77.38 90 LYS A CA 1
ATOM 683 C C . LYS A 1 90 ? 9.638 -2.899 -7.911 1.00 77.38 90 LYS A C 1
ATOM 685 O O . LYS A 1 90 ? 10.569 -2.234 -8.358 1.00 77.38 90 LYS A O 1
ATOM 690 N N . CYS A 1 91 ? 9.056 -2.610 -6.749 1.00 72.81 91 CYS A N 1
ATOM 691 C CA . CYS A 1 91 ? 9.691 -1.713 -5.802 1.00 72.81 91 CYS A CA 1
ATOM 692 C C . CYS A 1 91 ? 10.847 -2.450 -5.112 1.00 72.81 91 CYS A C 1
ATOM 694 O O . CYS A 1 91 ? 10.632 -3.396 -4.355 1.00 72.81 91 CYS A O 1
ATOM 696 N N . GLY A 1 92 ? 12.077 -2.009 -5.379 1.00 61.62 92 GLY A N 1
ATOM 697 C CA . GLY A 1 92 ? 13.286 -2.567 -4.765 1.00 61.62 92 GLY A CA 1
ATOM 698 C C . GLY A 1 92 ? 13.471 -2.191 -3.292 1.00 61.62 92 GLY A C 1
ATOM 699 O O . GLY A 1 92 ? 14.360 -2.724 -2.638 1.00 61.62 92 GLY A O 1
ATOM 700 N N . VAL A 1 93 ? 12.637 -1.290 -2.760 1.00 57.69 93 VAL A N 1
ATOM 701 C CA . VAL A 1 93 ? 12.707 -0.829 -1.371 1.00 57.69 93 VAL A CA 1
ATOM 702 C C . VAL A 1 93 ? 12.006 -1.853 -0.480 1.00 57.69 93 VAL A C 1
ATOM 704 O O . VAL A 1 93 ? 10.777 -1.961 -0.469 1.00 57.69 93 VAL A O 1
ATOM 707 N N . GLN A 1 94 ? 12.776 -2.630 0.284 1.00 53.91 94 GLN A N 1
ATOM 708 C CA . GLN A 1 94 ? 12.194 -3.466 1.329 1.00 53.91 94 GLN A CA 1
ATOM 709 C C . GLN A 1 94 ? 11.770 -2.584 2.511 1.00 53.91 94 GLN A C 1
ATOM 711 O O . GLN A 1 94 ? 12.264 -1.476 2.696 1.00 53.91 94 GLN A O 1
ATOM 716 N N . SER A 1 95 ? 10.852 -3.052 3.355 1.00 48.34 95 SER A N 1
ATOM 717 C CA . SER A 1 95 ? 10.374 -2.291 4.523 1.00 48.34 95 SER A CA 1
ATOM 718 C C . SER A 1 95 ? 11.492 -1.880 5.499 1.00 48.34 95 SER A C 1
ATOM 720 O O . SER A 1 95 ? 11.343 -0.885 6.204 1.00 48.34 95 SER A O 1
ATOM 722 N N . ALA A 1 96 ? 12.626 -2.589 5.504 1.00 49.12 96 ALA A N 1
ATOM 723 C CA . ALA A 1 96 ? 13.833 -2.194 6.235 1.00 49.12 96 ALA A CA 1
ATOM 724 C C . ALA A 1 96 ? 14.534 -0.956 5.630 1.00 49.12 96 ALA A C 1
ATOM 726 O O . ALA A 1 96 ? 15.113 -0.162 6.368 1.00 49.12 96 ALA A O 1
ATOM 727 N N . ASP A 1 97 ? 14.410 -0.744 4.318 1.00 55.28 97 ASP A N 1
ATOM 728 C CA . ASP A 1 97 ? 15.102 0.311 3.574 1.00 55.28 97 ASP A CA 1
ATOM 729 C C . ASP A 1 97 ? 14.360 1.653 3.616 1.00 55.28 97 ASP A C 1
ATOM 731 O O . ASP A 1 97 ? 14.989 2.700 3.490 1.00 55.28 97 ASP A O 1
ATOM 735 N N . ILE A 1 98 ? 13.038 1.675 3.852 1.00 56.78 98 ILE A N 1
ATOM 736 C CA . ILE A 1 98 ? 12.251 2.929 3.881 1.00 56.78 98 ILE A CA 1
ATOM 737 C C . ILE A 1 98 ? 12.762 3.885 4.965 1.00 56.78 98 ILE A C 1
ATOM 739 O O . ILE A 1 98 ? 12.925 5.075 4.706 1.00 56.78 98 ILE A O 1
ATOM 743 N N . ASN A 1 99 ? 13.065 3.384 6.166 1.00 57.75 99 ASN A N 1
ATOM 744 C CA . ASN A 1 99 ? 13.615 4.214 7.243 1.00 57.75 99 ASN A CA 1
ATOM 745 C C . ASN A 1 99 ? 14.995 4.780 6.887 1.00 57.75 99 ASN A C 1
ATOM 747 O O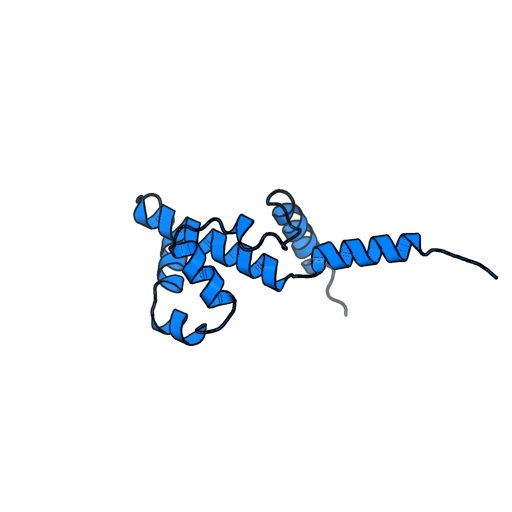 . ASN A 1 99 ? 15.334 5.892 7.290 1.00 57.75 99 ASN A O 1
ATOM 751 N N . GLU A 1 100 ? 15.794 4.033 6.130 1.00 61.41 100 GLU A N 1
ATOM 752 C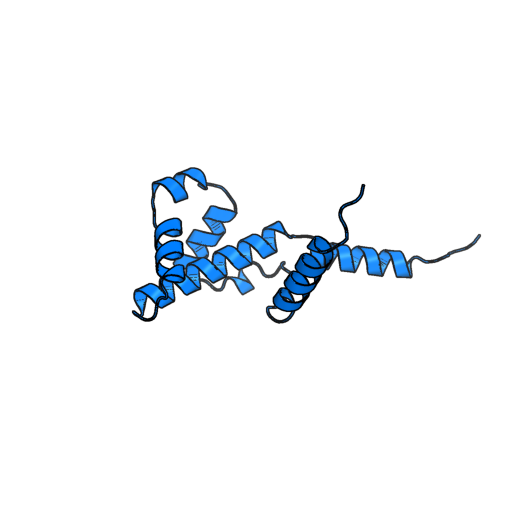 CA . GLU A 1 100 ? 17.100 4.482 5.661 1.00 61.41 100 GLU A CA 1
ATOM 753 C C . GLU A 1 100 ? 16.970 5.521 4.539 1.00 61.41 100 GLU A C 1
ATOM 755 O O . GLU A 1 100 ? 17.652 6.545 4.563 1.00 61.41 100 GLU A O 1
ATOM 760 N N . VAL A 1 101 ? 16.042 5.312 3.603 1.00 61.38 101 VAL A N 1
ATOM 761 C CA . VAL A 1 101 ? 15.714 6.257 2.527 1.00 61.38 101 VAL A CA 1
ATOM 762 C C . VAL A 1 101 ? 15.160 7.561 3.102 1.00 61.38 101 VAL A C 1
ATOM 764 O O . VAL A 1 101 ? 15.633 8.634 2.734 1.00 61.38 101 VAL A O 1
ATOM 767 N N . LEU A 1 102 ? 14.230 7.498 4.059 1.00 62.25 102 LEU A N 1
ATOM 768 C CA . LEU A 1 102 ? 13.681 8.677 4.735 1.00 62.25 102 LEU A CA 1
ATOM 769 C C . LEU A 1 102 ? 14.758 9.439 5.511 1.00 62.25 102 LEU A C 1
ATOM 771 O O . LEU A 1 102 ? 14.817 10.663 5.418 1.00 62.25 102 LEU A O 1
ATOM 775 N N . LYS A 1 103 ? 15.665 8.738 6.207 1.00 65.25 103 LYS A N 1
ATOM 776 C CA . LYS A 1 103 ? 16.833 9.365 6.849 1.00 65.25 103 LYS A CA 1
ATOM 777 C C . LYS A 1 103 ? 17.751 10.033 5.827 1.00 65.25 103 LYS A C 1
ATOM 779 O O . LYS A 1 103 ? 18.186 11.158 6.047 1.00 65.25 103 LYS A O 1
ATOM 784 N N . LYS A 1 104 ? 18.023 9.385 4.692 1.00 61.34 104 LYS A N 1
ATOM 785 C CA . LYS A 1 104 ? 18.846 9.946 3.607 1.00 61.34 104 LYS A CA 1
ATOM 786 C C . LYS A 1 104 ? 18.206 11.191 2.981 1.00 61.34 104 LYS A C 1
ATOM 788 O O . LYS A 1 104 ? 18.915 12.156 2.706 1.00 61.34 104 LYS A O 1
ATOM 793 N N . LEU A 1 105 ? 16.885 11.208 2.805 1.00 57.09 105 LEU A N 1
ATOM 794 C CA . LEU A 1 105 ? 16.147 12.363 2.284 1.00 57.09 105 LEU A CA 1
ATOM 795 C C . LEU A 1 105 ? 16.071 13.510 3.301 1.00 57.09 105 LEU A C 1
ATOM 797 O O . LEU A 1 105 ? 16.323 14.655 2.935 1.00 57.09 105 LEU A O 1
ATOM 801 N N . ALA A 1 106 ? 15.812 13.209 4.576 1.00 62.72 106 ALA A N 1
ATOM 802 C CA . ALA A 1 106 ? 15.803 14.198 5.655 1.00 62.72 106 ALA A CA 1
ATOM 803 C C . ALA A 1 106 ? 17.180 14.855 5.845 1.00 62.72 106 ALA A C 1
ATOM 805 O O . ALA A 1 106 ? 17.273 16.075 5.977 1.00 62.72 106 ALA A O 1
ATOM 806 N N . ASN A 1 107 ? 18.255 14.063 5.769 1.00 60.88 107 ASN A N 1
ATOM 807 C CA . ASN A 1 107 ? 19.632 14.558 5.835 1.00 60.88 107 ASN A CA 1
ATOM 808 C C . ASN A 1 107 ? 20.016 15.395 4.604 1.00 60.88 107 ASN A C 1
ATOM 810 O O . ASN A 1 107 ? 20.799 16.333 4.709 1.00 60.88 107 ASN A O 1
ATOM 814 N N . LYS A 1 108 ? 19.454 15.093 3.427 1.00 55.09 108 LYS A N 1
ATOM 815 C CA . LYS A 1 108 ? 19.672 15.892 2.212 1.00 55.09 108 LYS A CA 1
ATOM 816 C C . LYS A 1 108 ? 18.889 17.210 2.231 1.00 55.09 108 LYS A C 1
ATOM 818 O O . LYS A 1 108 ? 19.388 18.210 1.729 1.00 55.09 108 LYS A O 1
ATOM 823 N N . ALA A 1 109 ? 17.708 17.231 2.852 1.00 56.25 109 ALA A N 1
ATOM 824 C CA . ALA A 1 109 ? 16.914 18.442 3.074 1.00 56.25 109 ALA A CA 1
ATOM 825 C C . ALA A 1 109 ? 17.504 19.381 4.148 1.00 56.25 109 ALA A C 1
ATOM 827 O O . ALA A 1 109 ? 17.078 20.525 4.257 1.00 56.25 109 ALA A O 1
ATOM 828 N N . SER A 1 110 ? 18.488 18.911 4.921 1.00 55.25 110 SER A N 1
ATOM 829 C CA . SER A 1 110 ? 19.217 19.687 5.935 1.00 55.25 110 SER A CA 1
ATOM 830 C C . SER A 1 110 ? 20.622 20.125 5.487 1.00 55.25 110 SER A C 1
ATOM 832 O O . SER A 1 110 ? 21.401 20.627 6.298 1.00 55.25 110 SER A O 1
ATOM 834 N N . GLY A 1 111 ? 20.948 20.001 4.192 1.00 50.66 111 GLY A N 1
ATOM 835 C CA . GLY A 1 111 ? 22.100 20.696 3.609 1.00 50.66 111 GLY A CA 1
ATOM 836 C C . GLY A 1 111 ? 21.915 22.221 3.687 1.00 50.66 111 GLY A C 1
ATOM 837 O O . GLY A 1 111 ? 20.779 22.688 3.575 1.00 50.66 111 GLY A O 1
ATOM 838 N N . PRO A 1 112 ? 22.986 23.010 3.913 1.00 45.16 112 PRO A N 1
ATOM 839 C CA . PRO A 1 112 ? 22.861 24.455 4.079 1.00 45.16 112 PRO A CA 1
ATOM 840 C C . PRO A 1 112 ? 22.214 25.087 2.837 1.00 45.16 112 PRO A C 1
ATOM 842 O O . PRO A 1 112 ? 22.462 24.613 1.724 1.00 45.16 112 PRO A O 1
ATOM 845 N N . PRO A 1 113 ? 21.393 26.143 3.002 1.00 43.97 113 PRO A N 1
ATOM 846 C CA . PRO A 1 113 ? 20.834 26.860 1.867 1.00 43.97 113 PRO A CA 1
ATOM 847 C C . PRO A 1 113 ? 21.990 27.358 1.000 1.00 43.97 113 PRO A C 1
ATOM 849 O O . PRO A 1 113 ? 22.866 28.075 1.482 1.00 43.97 113 PRO A O 1
ATOM 852 N N . TYR A 1 114 ? 22.006 26.939 -0.264 1.00 47.22 114 TYR A N 1
ATOM 853 C CA . TYR A 1 114 ? 22.886 27.508 -1.274 1.00 47.22 114 TYR A CA 1
ATOM 854 C C . TYR A 1 114 ? 22.506 28.991 -1.433 1.00 47.22 114 TYR A C 1
ATOM 856 O O . TYR A 1 114 ? 21.475 29.300 -2.030 1.00 47.22 114 TYR A O 1
ATOM 864 N N . PHE A 1 115 ? 23.304 29.874 -0.831 1.00 41.44 115 PHE A N 1
ATOM 865 C CA . PHE A 1 115 ? 23.449 31.278 -1.215 1.00 41.44 115 PHE A CA 1
ATOM 866 C C . PHE A 1 115 ? 24.704 31.413 -2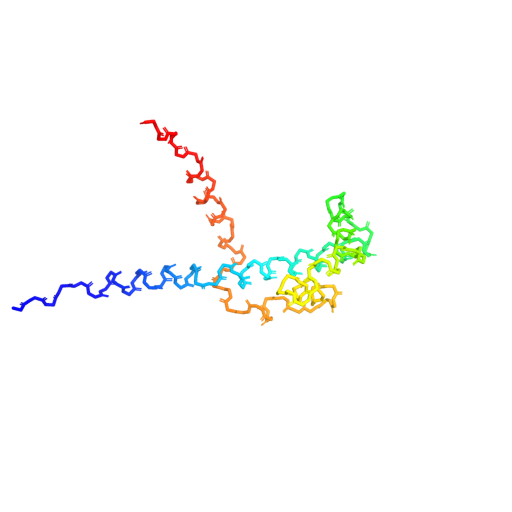.074 1.00 41.44 115 PHE A C 1
ATOM 868 O O . PHE A 1 115 ? 25.709 30.740 -1.741 1.00 41.44 115 PHE A O 1
#

pLDDT: mean 74.72, std 17.05, range [41.44, 94.19]

Secondary structure (DSSP, 8-state):
-----HHHHHHHHHHHHHHS-HHHHHHHHHHHHHHHHHHHHHTT---HHHHHHHHHHH-HHHHHHTTTSHHHHHHHHHHTT--HHHHTTT----HHHHHHHHHHHHHHHTSPP--